Protein AF-A0A1H7IE53-F1 (afdb_monomer)

Mean predicted aligned error: 8.45 Å

Radius of gyration: 14.8 Å; Cα contacts (8 Å, |Δi|>4): 82; chains: 1; bounding box: 40×23×44 Å

pLDDT: mean 79.46, std 14.5, range [39.62, 90.44]

Secondary structure (DSSP, 8-state):
------------TT---HHHHHHHHHHHHHHHHTS-GGG--TTS-TTTTT--HHHHHHHHHHHHHHHT----TTHHHHS-SHHHHHHHHHHHHHHHHH--

Foldseek 3Di:
DDDDDDPPDDDDDDPQDLVNQLLVLLVLLCVQLVHDSVPADQPDFSVVSVQDLVSLVVSQVVLCVVLVFHDDSCCCVVPRGSSSSSVVSNVRSVVVVPPD

Sequence (100 aa):
MTDTTTTVTTSSAQQHTAESLSVWLVDRIAVYLKRSSDQIDATVPLAEYGLDSVAALSLCGDIEEDFDLVLEPTVAWDYPTIEALAAHILEELSTQAGAA

Solvent-accessible surface area (backbone atoms only — not comparable to full-atom values): 6028 Å² total; per-residue (Å²): 135,80,91,74,90,73,84,86,79,82,92,77,83,89,73,82,40,52,66,63,41,32,53,51,48,33,47,52,50,16,60,72,71,74,50,59,45,94,77,54,59,46,86,46,45,43,67,80,78,62,62,46,74,66,53,41,42,50,52,33,51,51,46,25,70,77,66,76,48,88,64,64,54,61,46,55,69,80,28,35,23,40,55,52,40,18,47,50,52,45,50,54,53,53,54,62,71,64,74,116

Organism: Streptacidiphilus jiangxiensis (NCBI:txid235985)

Nearest PDB structures (foldseek):
  2liw-assembly1_A  TM=8.415E-01  e=1.901E-05  Ly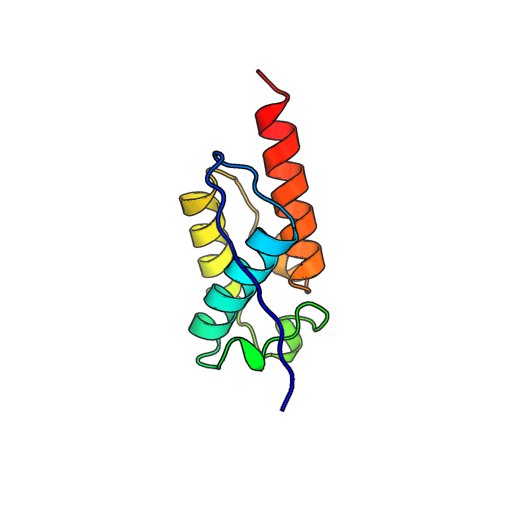ngbya majuscula
  6d8j-assembly1_A  TM=8.828E-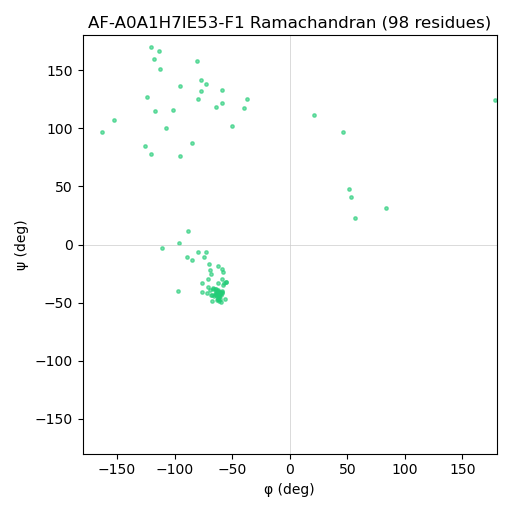01  e=1.608E-05  Mycobacterium tuberculosis H37Rv
  6c4q-assembly1_A  TM=8.713E-01  e=2.247E-05  Mycobacterium tuberculosis H37Rv
  4ca3-assembly1_A  TM=9.054E-01  e=1.586E-04  Streptomyces virginiae
  8a7z-assembly1_A  TM=8.477E-01  e=2.097E-04  Streptomyces virginiae

InterPro domains:
  IPR009081 Phosphopantetheine binding ACP domain [PF00550] (24-89)
  IPR009081 Phosphopantetheine binding ACP domain [PS50075] (19-93)
  IPR020806 Polyketide synthase-like, phosphopantetheine-binding domain [SM00823] (22-93)
  IPR036736 ACP-like superfamily [G3DSA:1.10.1200.10] (8-95)
  IPR036736 ACP-like superfamily [SSF47336] (19-98)

Structure (mmCIF, N/CA/C/O backbone):
data_AF-A0A1H7IE53-F1
#
_entry.id   AF-A0A1H7IE53-F1
#
loop_
_atom_site.group_PDB
_atom_site.id
_atom_site.type_symbol
_atom_site.label_atom_id
_atom_site.label_alt_id
_atom_site.label_comp_id
_atom_site.label_asym_id
_atom_site.label_entity_id
_atom_site.label_seq_id
_atom_site.pdbx_PDB_ins_code
_atom_site.Cartn_x
_atom_site.Cartn_y
_atom_site.Cartn_z
_atom_site.occupancy
_atom_site.B_iso_or_equiv
_atom_site.auth_seq_id
_atom_site.auth_comp_id
_atom_site.auth_asym_id
_atom_site.auth_atom_id
_atom_site.pdbx_PDB_model_num
ATOM 1 N N . MET A 1 1 ? -25.795 -4.134 -22.885 1.00 45.12 1 MET A N 1
ATOM 2 C CA . MET A 1 1 ? -24.946 -5.151 -22.236 1.00 45.12 1 MET A CA 1
ATOM 3 C C . MET A 1 1 ? -24.684 -4.608 -20.842 1.00 45.12 1 MET A C 1
ATOM 5 O O . MET A 1 1 ? -24.063 -3.563 -20.757 1.00 45.12 1 MET A O 1
ATOM 9 N N . THR A 1 2 ? -25.352 -5.211 -19.849 1.00 48.97 2 THR A N 1
ATOM 10 C CA . THR A 1 2 ? -25.367 -4.899 -18.400 1.00 48.97 2 THR A CA 1
ATOM 11 C C . THR A 1 2 ? -25.532 -3.434 -17.985 1.00 48.97 2 THR A C 1
ATOM 13 O O . THR A 1 2 ? -24.573 -2.678 -17.868 1.00 48.97 2 THR A O 1
ATOM 16 N N . ASP A 1 3 ? -26.786 -3.095 -17.682 1.00 51.59 3 ASP A N 1
ATOM 17 C CA . ASP A 1 3 ? -27.166 -2.274 -16.534 1.00 51.59 3 ASP A CA 1
ATOM 18 C C . ASP A 1 3 ? -26.301 -2.579 -15.300 1.00 51.59 3 ASP A C 1
ATOM 20 O O . ASP A 1 3 ? -26.303 -3.710 -14.818 1.00 51.59 3 ASP A O 1
ATOM 24 N N . THR A 1 4 ? -25.671 -1.546 -14.743 1.00 46.12 4 THR A N 1
ATOM 25 C CA . THR A 1 4 ? -25.685 -1.321 -13.292 1.00 46.12 4 THR A CA 1
ATOM 26 C C . THR A 1 4 ? -25.518 0.167 -13.031 1.00 46.12 4 THR A C 1
ATOM 28 O O . THR A 1 4 ? -24.456 0.756 -13.217 1.00 46.12 4 THR A O 1
ATOM 31 N N . THR A 1 5 ? -26.624 0.773 -12.616 1.00 48.69 5 THR A N 1
ATOM 32 C CA . THR A 1 5 ? -26.659 1.922 -11.724 1.00 48.69 5 THR A CA 1
ATOM 33 C C . THR A 1 5 ? -25.610 1.767 -10.625 1.00 48.69 5 THR A C 1
ATOM 35 O O . THR A 1 5 ? -25.752 0.895 -9.776 1.00 48.69 5 THR A O 1
ATOM 38 N N . THR A 1 6 ? -24.637 2.673 -10.583 1.00 47.28 6 THR A N 1
ATOM 39 C CA . THR A 1 6 ? -24.031 3.077 -9.313 1.00 47.28 6 THR A CA 1
ATOM 40 C C . THR A 1 6 ? -24.127 4.589 -9.221 1.00 47.28 6 THR A C 1
ATOM 42 O O . THR A 1 6 ? -23.240 5.352 -9.590 1.00 47.28 6 THR A O 1
ATOM 45 N N . THR A 1 7 ? -25.287 5.020 -8.744 1.00 44.81 7 THR A N 1
ATOM 46 C CA . THR A 1 7 ? -25.437 6.244 -7.970 1.00 44.81 7 THR A CA 1
ATOM 47 C C . THR A 1 7 ? -24.405 6.256 -6.843 1.00 44.81 7 THR A C 1
ATOM 49 O O . THR A 1 7 ? -24.623 5.631 -5.811 1.00 44.81 7 THR A O 1
ATOM 52 N N . VAL A 1 8 ? -23.317 7.008 -7.003 1.00 61.03 8 VAL A N 1
ATOM 53 C CA . VAL A 1 8 ? -22.605 7.597 -5.862 1.00 61.03 8 VAL A CA 1
ATOM 54 C C . VAL A 1 8 ? -23.121 9.018 -5.669 1.00 61.03 8 VAL A C 1
ATOM 56 O O . VAL A 1 8 ? -22.530 10.014 -6.066 1.00 61.03 8 VAL A O 1
ATOM 59 N N . THR A 1 9 ? -24.314 9.109 -5.093 1.00 53.97 9 THR A N 1
ATOM 60 C CA . THR A 1 9 ? -24.699 10.269 -4.291 1.00 53.97 9 THR A CA 1
ATOM 61 C C . THR A 1 9 ? -24.553 9.825 -2.848 1.00 53.97 9 THR A C 1
ATOM 63 O O . THR A 1 9 ? -25.269 8.907 -2.461 1.00 53.97 9 THR A O 1
ATOM 66 N N . THR A 1 10 ? -23.637 10.423 -2.080 1.00 44.53 10 THR A N 1
ATOM 67 C CA . THR A 1 10 ? -23.859 10.917 -0.704 1.00 44.53 10 THR A CA 1
ATOM 68 C C . THR A 1 10 ? -22.551 11.491 -0.153 1.00 44.53 10 THR A C 1
ATOM 70 O O . THR A 1 10 ? -21.517 10.838 -0.120 1.00 44.53 10 THR A O 1
ATOM 73 N N . SER A 1 11 ? -22.629 12.748 0.266 1.00 54.19 11 SER A N 1
ATOM 74 C CA . SER A 1 11 ? -21.607 13.494 0.989 1.00 54.19 11 SER A CA 1
ATOM 75 C C . SER A 1 11 ? -21.641 13.108 2.474 1.00 54.19 11 SER A C 1
ATOM 77 O O . SER A 1 11 ? -22.687 13.287 3.094 1.00 54.19 11 SER A O 1
ATOM 79 N N . SER A 1 12 ? -20.521 12.663 3.061 1.00 39.62 12 SER A N 1
ATOM 80 C CA . SER A 1 12 ? -20.263 12.746 4.515 1.00 39.62 12 SER A CA 1
ATOM 81 C C . SER A 1 12 ? -18.770 12.543 4.852 1.00 39.62 12 SER A C 1
ATOM 83 O O . SER A 1 12 ? -18.292 11.419 4.925 1.00 39.62 12 SER A O 1
ATOM 85 N N . ALA A 1 13 ? -18.054 13.660 5.012 1.00 44.72 13 ALA A N 1
ATOM 86 C CA . ALA A 1 13 ? -16.813 13.898 5.770 1.00 44.72 13 ALA A CA 1
ATOM 87 C C . ALA A 1 13 ? -15.877 12.709 6.139 1.00 44.72 13 ALA A C 1
ATOM 89 O O . ALA A 1 13 ? -16.163 11.956 7.062 1.00 44.72 13 ALA A O 1
ATOM 90 N N . GLN A 1 14 ? -14.683 12.666 5.527 1.00 49.78 14 GLN A N 1
ATOM 91 C CA . GLN A 1 14 ? -13.414 12.157 6.104 1.00 49.78 14 GLN A CA 1
ATOM 92 C C . GLN A 1 14 ? -13.360 10.707 6.637 1.00 49.78 14 GLN A C 1
ATOM 94 O O . GLN A 1 14 ? -12.488 10.381 7.437 1.00 49.78 14 GLN A O 1
ATOM 99 N N . GLN A 1 15 ? -14.231 9.798 6.199 1.00 60.78 15 GLN A N 1
ATOM 100 C CA . GLN A 1 15 ? -14.065 8.379 6.534 1.00 60.78 15 GLN A CA 1
ATOM 101 C C . GLN A 1 15 ? -13.102 7.737 5.535 1.00 60.78 15 GLN A C 1
ATOM 103 O O . GLN A 1 15 ? -13.510 7.237 4.487 1.00 60.78 15 GLN A O 1
ATOM 108 N N . HIS A 1 16 ? -11.805 7.806 5.829 1.00 73.44 16 HIS A N 1
ATOM 109 C CA . HIS A 1 16 ? -10.812 7.004 5.124 1.00 73.44 16 HIS A CA 1
ATOM 110 C C . HIS A 1 16 ? -11.194 5.529 5.322 1.00 73.44 16 HIS A C 1
ATOM 112 O O . HIS A 1 16 ? -11.379 5.078 6.449 1.00 73.44 16 HIS A O 1
ATOM 118 N N . THR A 1 17 ? -11.411 4.800 4.229 1.00 84.12 17 THR A N 1
ATOM 119 C CA . THR A 1 17 ? -11.705 3.360 4.241 1.00 84.12 17 THR A CA 1
ATOM 120 C C . THR A 1 17 ? -10.606 2.628 3.487 1.00 84.12 17 THR A C 1
ATOM 122 O O . THR A 1 17 ? -9.923 3.229 2.655 1.00 84.12 17 THR A O 1
ATOM 125 N N . ALA A 1 18 ? -10.452 1.326 3.737 1.00 82.50 18 ALA A N 1
ATOM 126 C CA . ALA A 1 18 ? -9.462 0.511 3.034 1.00 82.50 18 ALA A CA 1
ATOM 127 C C . ALA A 1 18 ? -9.668 0.544 1.505 1.00 82.50 18 ALA A C 1
ATOM 129 O O . ALA A 1 18 ? -8.701 0.569 0.748 1.00 82.50 18 ALA A O 1
ATOM 130 N N . GLU A 1 19 ? -1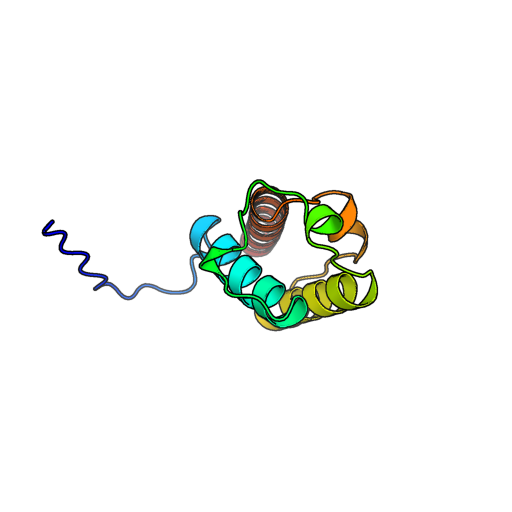0.920 0.620 1.039 1.00 84.06 19 GLU A N 1
ATOM 131 C CA . GLU A 1 19 ? -11.240 0.767 -0.387 1.00 84.06 19 GLU A CA 1
ATOM 132 C C . GLU A 1 19 ? -10.796 2.127 -0.943 1.00 84.06 19 GLU A C 1
ATOM 134 O O . GLU A 1 19 ? -10.099 2.178 -1.952 1.00 84.06 19 GLU A O 1
ATOM 139 N N . SER A 1 20 ? -11.114 3.241 -0.274 1.00 86.56 20 SER A N 1
ATOM 140 C CA . SER A 1 20 ? -10.667 4.565 -0.738 1.00 86.56 20 SER A CA 1
ATOM 141 C C . SER A 1 20 ? -9.139 4.692 -0.753 1.00 86.56 20 SER A C 1
ATOM 143 O O . SER A 1 20 ? -8.577 5.266 -1.684 1.00 86.56 20 SER A O 1
ATOM 145 N N . LEU A 1 21 ? -8.468 4.135 0.261 1.00 88.62 21 LEU A N 1
ATOM 146 C CA . LEU A 1 21 ? -7.008 4.132 0.367 1.00 88.62 21 LEU A CA 1
ATOM 147 C C . LEU A 1 21 ? -6.364 3.263 -0.712 1.00 88.62 21 LEU A C 1
ATOM 149 O O . LEU A 1 21 ? -5.407 3.693 -1.348 1.00 88.62 21 LEU A O 1
ATOM 153 N N . SER A 1 22 ? -6.905 2.070 -0.967 1.00 89.12 22 SER A N 1
ATOM 154 C CA . SER A 1 22 ? -6.394 1.198 -2.029 1.00 89.12 22 SER A CA 1
ATOM 155 C C . SER A 1 22 ? -6.562 1.820 -3.414 1.00 89.12 22 SER A C 1
ATOM 157 O O . SER A 1 22 ? -5.623 1.772 -4.201 1.00 89.12 22 SER A O 1
ATOM 159 N N . VAL A 1 23 ? -7.687 2.486 -3.699 1.00 88.75 23 VAL A N 1
ATOM 160 C CA . VAL A 1 23 ? -7.875 3.231 -4.958 1.00 88.75 23 VAL A CA 1
ATOM 161 C C . VAL A 1 23 ? -6.849 4.359 -5.102 1.00 88.75 23 VAL A C 1
ATOM 163 O O . VAL A 1 23 ? -6.253 4.509 -6.169 1.00 88.75 23 VAL A O 1
ATOM 166 N N . TRP A 1 24 ? -6.614 5.132 -4.039 1.00 90.31 24 TRP A N 1
ATOM 167 C CA . TRP A 1 24 ? -5.622 6.211 -4.049 1.00 90.31 24 TRP A CA 1
ATOM 168 C C . TRP A 1 24 ? -4.196 5.678 -4.254 1.00 90.31 24 TRP A C 1
ATOM 170 O O . TRP A 1 24 ? -3.446 6.200 -5.079 1.00 90.31 24 TRP A O 1
ATOM 180 N N . LEU A 1 25 ? -3.844 4.589 -3.565 1.00 88.94 25 LEU A N 1
ATOM 181 C CA . LEU A 1 25 ? -2.550 3.921 -3.699 1.00 88.94 25 LEU A CA 1
ATOM 182 C C . LEU A 1 25 ? -2.349 3.376 -5.115 1.00 88.94 25 LEU A C 1
ATOM 184 O O . LEU A 1 25 ? -1.295 3.597 -5.706 1.00 88.94 25 LEU A O 1
ATOM 188 N N . VAL A 1 26 ? -3.362 2.711 -5.679 1.00 90.44 26 VAL A N 1
ATOM 189 C CA . VAL A 1 26 ? -3.351 2.224 -7.065 1.00 90.44 26 VAL A CA 1
ATOM 190 C C . VAL A 1 26 ? -3.088 3.372 -8.039 1.00 90.44 26 VAL A C 1
ATOM 192 O O . VAL A 1 26 ? -2.237 3.228 -8.915 1.00 90.44 26 VAL A O 1
ATOM 195 N N . ASP A 1 27 ? -3.771 4.511 -7.889 1.00 89.94 27 ASP A N 1
ATOM 196 C CA . ASP A 1 27 ? -3.560 5.689 -8.740 1.00 89.94 27 ASP A CA 1
ATOM 197 C C . ASP A 1 27 ? -2.116 6.204 -8.649 1.00 89.94 27 ASP A C 1
ATOM 199 O O . ASP A 1 27 ? -1.438 6.347 -9.670 1.00 89.94 27 ASP A O 1
ATOM 203 N N . ARG A 1 28 ? -1.594 6.393 -7.431 1.00 90.06 28 ARG A N 1
ATOM 204 C CA . ARG A 1 28 ? -0.212 6.851 -7.215 1.00 90.06 28 ARG A CA 1
ATOM 205 C C . ARG A 1 28 ? 0.818 5.889 -7.782 1.00 90.06 28 ARG A C 1
ATOM 207 O O . ARG A 1 28 ? 1.707 6.296 -8.528 1.00 90.06 28 ARG A O 1
ATOM 214 N N . ILE A 1 29 ? 0.682 4.602 -7.488 1.00 87.31 29 ILE A N 1
ATOM 215 C CA . ILE A 1 29 ? 1.583 3.562 -7.989 1.00 87.31 29 ILE A CA 1
ATOM 216 C C . ILE A 1 29 ? 1.524 3.477 -9.518 1.00 87.31 29 ILE A C 1
ATOM 218 O O . ILE A 1 29 ? 2.565 3.362 -10.165 1.00 87.31 29 ILE A O 1
ATOM 222 N N . ALA A 1 30 ? 0.339 3.603 -10.118 1.00 90.12 30 ALA A N 1
ATOM 223 C CA . ALA A 1 30 ? 0.180 3.644 -11.567 1.00 90.12 30 ALA A CA 1
ATOM 224 C C . ALA A 1 30 ? 0.931 4.833 -12.192 1.00 90.12 30 ALA A C 1
ATOM 226 O O . ALA A 1 30 ? 1.613 4.663 -13.208 1.00 90.12 30 ALA A O 1
ATOM 227 N N . VAL A 1 31 ? 0.886 6.009 -11.555 1.00 88.94 31 VAL A N 1
ATOM 228 C CA . VAL A 1 31 ? 1.659 7.192 -11.967 1.00 88.94 31 VAL A CA 1
ATOM 229 C C . VAL A 1 31 ? 3.165 6.923 -11.890 1.00 88.94 31 VAL A C 1
ATOM 231 O O . VAL A 1 31 ? 3.876 7.182 -12.867 1.00 88.94 31 VAL A O 1
ATOM 234 N N . TYR A 1 32 ? 3.653 6.349 -10.786 1.00 86.88 32 TYR A N 1
ATOM 235 C CA . TYR A 1 32 ? 5.073 6.022 -10.608 1.00 86.88 32 TYR A CA 1
ATOM 236 C C . TYR A 1 32 ? 5.579 5.000 -11.632 1.00 86.88 32 TYR A C 1
ATOM 238 O O . TYR A 1 32 ? 6.641 5.182 -12.230 1.00 86.88 32 TYR A O 1
ATOM 246 N N . LEU A 1 33 ? 4.788 3.960 -11.896 1.00 86.31 33 LEU A N 1
ATOM 247 C CA . LEU A 1 33 ? 5.104 2.910 -12.866 1.00 86.31 33 LEU A CA 1
ATOM 248 C C . LEU A 1 33 ? 4.820 3.320 -14.319 1.00 86.31 33 LEU A C 1
ATOM 250 O O . LEU A 1 33 ? 5.156 2.575 -15.243 1.00 86.31 33 LEU A O 1
ATOM 254 N N . LYS A 1 34 ? 4.204 4.491 -14.538 1.00 86.94 34 LYS A N 1
ATOM 255 C CA . LYS A 1 34 ? 3.728 4.977 -15.844 1.00 86.94 34 LYS A CA 1
ATOM 256 C C . LYS A 1 34 ? 2.826 3.959 -16.551 1.00 86.94 34 LYS A C 1
ATOM 258 O O . LYS A 1 34 ? 2.940 3.745 -17.760 1.00 86.94 34 LYS A O 1
ATOM 263 N N . ARG A 1 35 ? 1.944 3.317 -15.785 1.00 87.25 35 ARG A N 1
ATOM 264 C CA . ARG A 1 35 ? 0.964 2.330 -16.257 1.00 87.25 35 ARG A CA 1
ATOM 265 C C . ARG A 1 35 ? -0.452 2.795 -15.946 1.00 87.25 35 ARG A C 1
ATOM 267 O O . ARG A 1 35 ? -0.657 3.784 -15.253 1.00 87.25 35 ARG A O 1
ATOM 274 N N . SER A 1 36 ? -1.436 2.098 -16.499 1.00 86.81 36 SER A N 1
ATOM 275 C CA . SER A 1 36 ? -2.837 2.312 -16.140 1.00 86.81 36 SER A CA 1
ATOM 276 C C . SER A 1 36 ? -3.138 1.661 -14.791 1.00 86.81 36 SER A C 1
ATOM 278 O O . SER A 1 36 ? -2.679 0.550 -14.546 1.00 86.81 36 SER A O 1
ATOM 280 N N . SER A 1 37 ? -3.952 2.315 -13.962 1.00 85.50 37 SER A N 1
ATOM 281 C CA . SER A 1 37 ? -4.444 1.779 -12.682 1.00 85.50 37 SER A CA 1
ATOM 282 C C . SER A 1 37 ? -5.153 0.431 -12.828 1.00 85.50 37 SER A C 1
ATOM 284 O O . SER A 1 37 ? -5.016 -0.423 -11.965 1.00 85.50 37 SER A O 1
ATOM 286 N N . ASP A 1 38 ? -5.817 0.197 -13.961 1.00 85.12 38 ASP A N 1
ATOM 287 C CA . ASP A 1 38 ? -6.458 -1.083 -14.312 1.00 85.12 38 ASP A CA 1
ATOM 288 C C . ASP A 1 38 ? -5.466 -2.261 -14.434 1.00 85.12 38 ASP A C 1
ATOM 290 O O . ASP A 1 38 ? -5.855 -3.419 -14.376 1.00 85.12 38 ASP A O 1
ATOM 294 N N . GLN A 1 39 ? -4.168 -1.976 -14.597 1.00 84.75 39 GLN A N 1
ATOM 295 C CA . GLN A 1 39 ? -3.105 -2.988 -14.657 1.00 84.75 39 GLN A CA 1
ATOM 296 C C . GLN A 1 39 ? -2.407 -3.211 -13.311 1.00 84.75 39 GLN A C 1
ATOM 298 O O . GLN A 1 39 ? -1.436 -3.969 -13.254 1.00 84.75 39 GLN A O 1
ATOM 303 N N . ILE A 1 40 ? -2.838 -2.510 -12.261 1.00 87.25 40 ILE A N 1
ATOM 304 C CA . ILE A 1 40 ? -2.255 -2.588 -10.927 1.00 87.25 40 ILE A CA 1
ATOM 305 C C . ILE A 1 40 ? -3.233 -3.342 -10.026 1.00 87.25 40 ILE A C 1
ATOM 307 O O . ILE A 1 40 ? -4.205 -2.783 -9.526 1.00 87.25 40 ILE A O 1
ATOM 311 N N . ASP A 1 41 ? -2.956 -4.623 -9.811 1.00 86.62 41 ASP A N 1
ATOM 312 C CA . ASP A 1 41 ? -3.669 -5.440 -8.832 1.00 86.62 41 ASP A CA 1
ATOM 313 C C . ASP A 1 41 ? -3.193 -5.143 -7.411 1.00 86.62 41 ASP A C 1
ATOM 315 O O . ASP A 1 41 ? -1.992 -5.173 -7.122 1.00 86.62 41 ASP A O 1
ATOM 319 N N . ALA A 1 42 ? -4.151 -4.941 -6.505 1.00 84.69 42 ALA A N 1
ATOM 320 C CA . ALA A 1 42 ? -3.874 -4.641 -5.105 1.00 84.69 42 ALA A CA 1
ATOM 321 C C . ALA A 1 42 ? -3.277 -5.824 -4.324 1.00 84.69 42 ALA A C 1
ATOM 323 O O . ALA A 1 42 ? -2.594 -5.600 -3.324 1.00 84.69 42 ALA A O 1
ATOM 324 N N . THR A 1 43 ? -3.485 -7.049 -4.819 1.00 85.62 43 THR A N 1
ATOM 325 C CA . THR A 1 43 ? -2.988 -8.308 -4.240 1.00 85.62 43 THR A CA 1
ATOM 326 C C . THR A 1 43 ? -1.561 -8.641 -4.668 1.00 85.62 43 THR A C 1
ATOM 328 O O . THR A 1 43 ? -0.953 -9.571 -4.139 1.00 85.62 43 THR A O 1
ATOM 331 N N . VAL A 1 44 ? -1.034 -7.949 -5.682 1.00 87.31 44 VAL A N 1
ATOM 332 C CA . VAL A 1 44 ? 0.271 -8.257 -6.271 1.00 87.31 44 VAL A CA 1
ATOM 333 C C . VAL A 1 44 ? 1.344 -7.380 -5.624 1.00 87.31 44 VAL A C 1
ATOM 335 O O . VAL A 1 44 ? 1.134 -6.176 -5.460 1.00 87.31 44 VAL A O 1
ATOM 338 N N . PRO A 1 45 ? 2.509 -7.953 -5.274 1.00 87.31 45 PRO A N 1
ATOM 339 C CA . PRO A 1 45 ? 3.605 -7.188 -4.706 1.00 87.31 45 PRO A CA 1
ATOM 340 C C . PRO A 1 45 ? 4.089 -6.056 -5.623 1.00 87.31 45 PRO A C 1
ATOM 342 O O . PRO A 1 45 ? 4.402 -6.275 -6.791 1.00 87.31 45 PRO A O 1
ATOM 345 N N . LEU A 1 46 ? 4.274 -4.859 -5.069 1.00 84.12 46 LEU A N 1
ATOM 346 C CA . LEU A 1 46 ? 4.815 -3.681 -5.758 1.00 84.12 46 LEU A CA 1
ATOM 347 C C . LEU A 1 46 ? 6.198 -3.944 -6.369 1.00 84.12 46 LEU A C 1
ATOM 349 O O . LEU A 1 46 ? 6.516 -3.454 -7.454 1.00 84.12 46 LEU A O 1
ATOM 353 N N . ALA A 1 47 ? 6.994 -4.783 -5.707 1.00 83.88 47 ALA A N 1
ATOM 354 C CA . ALA A 1 47 ? 8.287 -5.230 -6.207 1.00 83.88 47 ALA A CA 1
ATOM 355 C C . ALA A 1 47 ? 8.180 -6.017 -7.529 1.00 83.88 47 ALA A C 1
ATOM 357 O O . ALA A 1 47 ? 9.059 -5.884 -8.379 1.00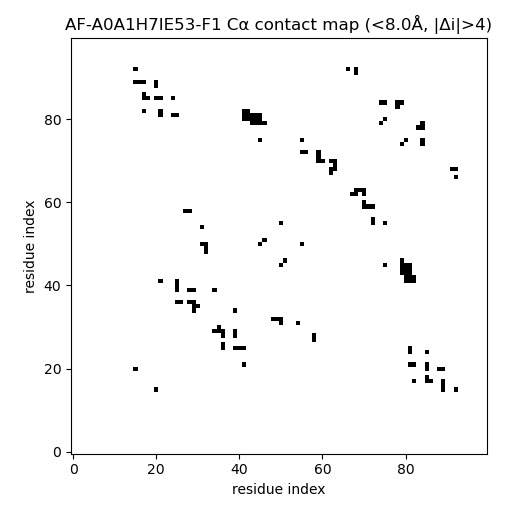 83.88 47 ALA A O 1
ATOM 358 N N . GLU A 1 48 ? 7.105 -6.787 -7.750 1.00 86.44 48 GLU A N 1
ATOM 359 C CA . GLU A 1 48 ? 6.889 -7.510 -9.017 1.00 86.44 48 GLU A CA 1
ATOM 360 C C . GLU A 1 48 ? 6.552 -6.562 -10.170 1.00 86.44 48 GLU A C 1
ATOM 362 O O . GLU A 1 48 ? 6.913 -6.815 -11.321 1.00 86.44 48 GLU A O 1
ATOM 367 N N . TYR A 1 49 ? 5.917 -5.430 -9.867 1.00 84.94 49 TYR A N 1
ATOM 368 C CA . TYR A 1 49 ? 5.680 -4.379 -10.851 1.00 84.94 49 TYR A CA 1
ATOM 369 C C . TYR A 1 49 ? 6.936 -3.571 -11.197 1.00 84.94 49 TYR A C 1
ATOM 371 O O . TYR A 1 49 ? 6.921 -2.821 -12.177 1.00 84.94 49 TYR A O 1
ATOM 379 N N . GLY A 1 50 ? 8.021 -3.751 -10.440 1.00 83.00 50 GLY A N 1
ATOM 380 C CA . GLY A 1 50 ? 9.261 -2.999 -10.591 1.00 83.00 50 GLY A CA 1
ATOM 381 C C . GLY A 1 50 ? 9.237 -1.655 -9.869 1.00 83.00 50 GLY A C 1
ATOM 382 O O . GLY A 1 50 ? 9.849 -0.708 -10.353 1.00 83.00 50 GLY A O 1
ATOM 383 N N . LEU A 1 51 ? 8.519 -1.544 -8.744 1.00 83.19 51 LEU A N 1
ATOM 384 C CA . LEU A 1 51 ? 8.590 -0.350 -7.906 1.00 83.19 51 LEU A CA 1
ATOM 385 C C . LEU A 1 51 ? 10.008 -0.203 -7.324 1.00 83.19 51 LEU A C 1
ATOM 387 O O . LEU A 1 51 ? 10.482 -1.062 -6.581 1.00 83.19 51 LEU A O 1
ATOM 391 N N . ASP A 1 52 ? 10.678 0.898 -7.658 1.00 85.19 52 ASP A N 1
ATOM 392 C CA . ASP A 1 52 ? 12.005 1.235 -7.139 1.00 85.19 52 ASP A CA 1
ATOM 393 C C . ASP A 1 52 ? 11.941 1.866 -5.738 1.00 85.19 52 ASP A C 1
ATOM 395 O O . ASP A 1 52 ? 10.953 2.505 -5.372 1.00 85.19 52 ASP A O 1
ATOM 399 N N . SER A 1 53 ? 13.047 1.803 -4.981 1.00 82.38 53 SER A N 1
ATOM 400 C CA . SER A 1 53 ? 13.132 2.429 -3.649 1.00 82.38 53 SER A CA 1
ATOM 401 C C . SER A 1 53 ? 12.808 3.922 -3.642 1.00 82.38 53 SER A C 1
ATOM 403 O O . SER A 1 53 ? 12.281 4.428 -2.657 1.00 82.38 53 SER A O 1
ATOM 405 N N . VAL A 1 54 ? 13.125 4.633 -4.728 1.00 86.38 54 VAL A N 1
ATOM 406 C CA . VAL A 1 54 ? 12.814 6.062 -4.860 1.00 86.38 54 VAL A CA 1
ATOM 407 C C . VAL A 1 54 ? 11.307 6.272 -4.977 1.00 86.38 54 VAL A C 1
ATOM 409 O O . VAL A 1 54 ? 10.774 7.147 -4.310 1.00 86.38 54 VAL A O 1
ATOM 412 N N . ALA A 1 55 ? 10.619 5.447 -5.771 1.00 85.19 55 ALA A N 1
ATOM 413 C CA . ALA A 1 55 ? 9.169 5.523 -5.917 1.00 85.19 55 ALA A CA 1
ATOM 414 C C . ALA A 1 55 ? 8.453 5.138 -4.616 1.00 85.19 55 ALA A C 1
ATOM 416 O O . ALA A 1 55 ? 7.489 5.794 -4.244 1.00 85.19 55 ALA A O 1
ATOM 417 N N . ALA A 1 56 ? 8.959 4.135 -3.890 1.00 85.38 56 ALA A N 1
ATOM 418 C CA . ALA A 1 56 ? 8.453 3.781 -2.566 1.00 85.38 56 ALA A CA 1
ATOM 419 C C . ALA A 1 56 ? 8.609 4.932 -1.556 1.00 85.38 56 ALA A C 1
ATOM 421 O O . ALA A 1 56 ? 7.667 5.244 -0.836 1.00 85.38 56 ALA A O 1
ATOM 422 N N . LEU A 1 57 ? 9.768 5.602 -1.535 1.00 87.31 57 LEU A N 1
ATOM 423 C CA . LEU A 1 57 ? 9.998 6.759 -0.665 1.00 87.31 57 LEU A CA 1
ATOM 424 C C . LEU A 1 57 ? 9.097 7.945 -1.038 1.00 87.31 57 LEU A C 1
ATOM 426 O O . LEU A 1 57 ? 8.538 8.580 -0.151 1.00 87.31 57 LEU A O 1
ATOM 430 N N . SER A 1 58 ? 8.939 8.234 -2.333 1.00 88.75 58 SER A N 1
ATOM 431 C CA . SER A 1 58 ? 8.032 9.290 -2.800 1.00 88.75 58 SER A CA 1
ATOM 432 C C . SER A 1 58 ? 6.575 8.984 -2.457 1.00 88.75 58 SER A C 1
ATOM 434 O O . SER A 1 58 ? 5.884 9.870 -1.974 1.00 88.75 58 SER A O 1
ATOM 436 N N . LEU A 1 59 ? 6.143 7.727 -2.612 1.00 87.50 59 LEU A N 1
ATOM 437 C CA . LEU A 1 59 ? 4.815 7.277 -2.197 1.00 87.50 59 LEU A CA 1
ATOM 438 C C . LEU A 1 59 ? 4.592 7.484 -0.696 1.00 87.50 59 LEU A C 1
ATOM 440 O O . LEU A 1 59 ? 3.530 7.954 -0.310 1.00 87.50 59 LEU A O 1
ATOM 444 N N . CYS A 1 60 ? 5.582 7.155 0.141 1.00 86.88 60 CYS A N 1
ATOM 445 C CA . CYS A 1 60 ? 5.489 7.399 1.581 1.00 86.88 60 CYS A CA 1
ATOM 446 C C . CYS A 1 60 ? 5.333 8.894 1.868 1.00 86.88 60 CYS A C 1
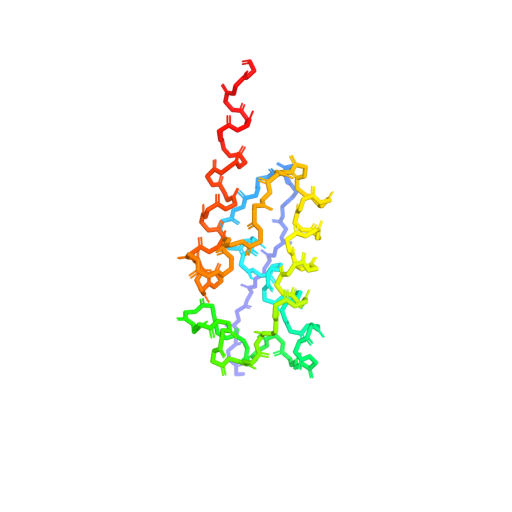ATOM 448 O O . CYS A 1 60 ? 4.399 9.260 2.565 1.00 86.88 60 CYS A O 1
ATOM 450 N N . GLY A 1 61 ? 6.147 9.749 1.241 1.00 88.81 61 GLY A N 1
ATOM 451 C CA . GLY A 1 61 ? 6.027 11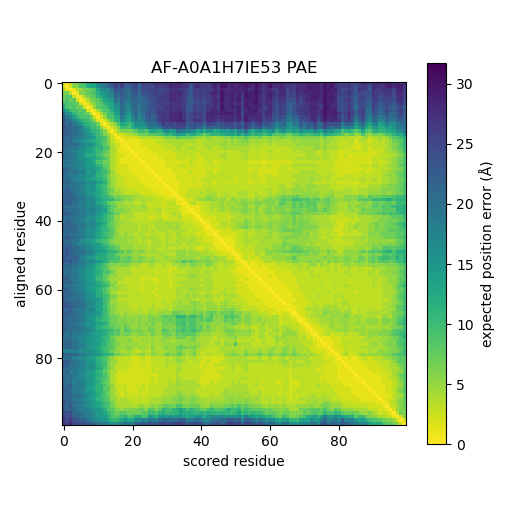.201 1.392 1.00 88.81 61 GLY A CA 1
ATOM 452 C C . GLY A 1 61 ? 4.662 11.754 0.964 1.00 88.81 61 GLY A C 1
ATOM 453 O O . GLY A 1 61 ? 4.106 12.587 1.671 1.00 88.81 61 GLY A O 1
ATOM 454 N N . ASP A 1 62 ? 4.086 11.258 -0.140 1.00 89.31 62 ASP A N 1
ATOM 455 C CA . ASP A 1 62 ? 2.723 11.631 -0.548 1.00 89.31 62 ASP A CA 1
ATOM 456 C C . ASP A 1 62 ? 1.694 11.227 0.520 1.00 89.31 62 ASP A C 1
ATOM 458 O O . ASP A 1 62 ? 0.787 11.994 0.824 1.00 89.31 62 ASP A O 1
ATOM 462 N N . ILE A 1 63 ? 1.826 10.031 1.109 1.00 88.44 63 ILE A N 1
ATOM 463 C CA . ILE A 1 63 ? 0.902 9.570 2.154 1.00 88.44 63 ILE A CA 1
ATOM 464 C C . ILE A 1 63 ? 1.036 10.439 3.409 1.00 88.44 63 ILE A C 1
ATOM 466 O O . ILE A 1 63 ? 0.028 10.834 3.989 1.00 88.44 63 ILE A O 1
ATOM 470 N N . GLU A 1 64 ? 2.261 10.747 3.831 1.00 89.06 64 GLU A N 1
ATOM 471 C CA . GLU A 1 64 ? 2.512 11.614 4.984 1.00 89.06 64 GLU A CA 1
ATOM 472 C C . GLU A 1 64 ? 1.888 13.006 4.782 1.00 89.06 64 GLU A C 1
ATOM 474 O O . GLU A 1 64 ? 1.279 13.543 5.705 1.00 89.06 64 GLU A O 1
ATOM 479 N N . GLU A 1 65 ? 1.963 13.559 3.566 1.00 88.69 65 GLU A N 1
ATOM 480 C CA . GLU A 1 65 ? 1.434 14.887 3.231 1.00 88.69 65 GLU A CA 1
ATOM 481 C C . GLU A 1 65 ? -0.103 14.912 3.071 1.00 88.69 65 GLU A C 1
ATOM 483 O O . GLU A 1 65 ? -0.753 15.841 3.555 1.00 88.69 65 GLU A O 1
ATOM 488 N N . ASP A 1 66 ? -0.707 13.900 2.434 1.00 87.00 66 ASP A N 1
ATOM 489 C CA . ASP A 1 66 ? -2.166 13.814 2.232 1.00 87.00 66 ASP A CA 1
ATOM 490 C C . ASP A 1 66 ? -2.921 13.391 3.510 1.00 87.00 66 ASP A C 1
ATOM 492 O O . ASP A 1 66 ? -4.061 13.814 3.729 1.00 87.00 66 ASP A O 1
ATOM 496 N N . PHE A 1 67 ? -2.315 12.544 4.349 1.00 84.69 67 PHE A N 1
ATOM 497 C CA . PHE A 1 67 ? -2.980 11.915 5.497 1.00 84.69 67 PHE A CA 1
ATOM 498 C C . PHE A 1 67 ? -2.493 12.414 6.864 1.00 84.69 67 PHE A C 1
ATOM 500 O O . PHE A 1 67 ? -3.070 12.004 7.874 1.00 84.69 67 PHE A O 1
ATOM 507 N N . ASP A 1 68 ? -1.491 13.301 6.903 1.00 83.94 68 ASP A N 1
ATOM 508 C CA . ASP A 1 68 ? -0.847 13.804 8.130 1.00 83.94 68 ASP A CA 1
ATOM 509 C C . ASP A 1 68 ? -0.410 12.639 9.040 1.00 83.94 68 ASP A C 1
ATOM 511 O O . ASP A 1 68 ? -0.732 12.562 10.228 1.00 83.94 68 ASP A O 1
ATOM 515 N N . LEU A 1 69 ? 0.262 11.664 8.423 1.00 85.56 69 LEU A N 1
ATOM 516 C CA . LEU A 1 69 ? 0.828 10.483 9.075 1.00 85.56 69 LEU A CA 1
ATOM 517 C C . LEU A 1 69 ? 2.350 10.524 9.004 1.00 85.56 69 LEU A C 1
ATOM 519 O O . LEU A 1 69 ? 2.925 11.285 8.234 1.00 85.56 69 LEU A O 1
ATOM 523 N N . VAL A 1 70 ? 2.997 9.668 9.791 1.00 82.44 70 VAL A N 1
ATOM 524 C CA . VAL A 1 70 ? 4.438 9.426 9.705 1.00 82.44 70 VAL A CA 1
ATOM 525 C C . VAL A 1 70 ? 4.638 7.969 9.324 1.00 82.44 70 VAL A C 1
ATOM 527 O O . VAL A 1 70 ? 4.281 7.081 10.096 1.00 82.44 70 VAL A O 1
ATOM 530 N N . LEU A 1 71 ? 5.190 7.718 8.139 1.00 82.44 71 LEU A N 1
ATOM 531 C CA . LEU A 1 71 ? 5.390 6.367 7.616 1.00 82.44 71 LEU A CA 1
ATOM 532 C C . LEU A 1 71 ? 6.853 6.150 7.266 1.00 82.44 71 LEU A C 1
ATOM 534 O O . LEU A 1 71 ? 7.459 6.894 6.498 1.00 82.44 71 LEU A O 1
ATOM 538 N N . GLU A 1 72 ? 7.426 5.075 7.797 1.00 82.50 72 GLU A N 1
ATOM 539 C CA . GLU A 1 72 ? 8.778 4.695 7.416 1.00 82.50 72 GLU A CA 1
ATOM 540 C C . GLU A 1 72 ? 8.777 4.131 5.993 1.00 82.50 72 GLU A C 1
ATOM 542 O O . GLU A 1 72 ? 7.933 3.302 5.670 1.00 82.50 72 GLU A O 1
ATOM 547 N N . PRO A 1 73 ? 9.751 4.469 5.132 1.00 78.31 73 PRO A N 1
ATOM 548 C CA . PRO A 1 73 ? 9.800 3.928 3.776 1.00 78.31 73 PRO A CA 1
ATOM 549 C C . PRO A 1 73 ? 9.871 2.398 3.752 1.00 78.31 73 PRO A C 1
ATOM 551 O O . PRO A 1 73 ? 9.438 1.783 2.783 1.00 78.31 73 PRO A O 1
ATOM 554 N N . THR A 1 74 ? 10.358 1.768 4.826 1.00 83.00 74 THR A N 1
ATOM 555 C CA . THR A 1 74 ? 10.370 0.311 5.002 1.00 83.00 74 THR A CA 1
ATOM 556 C C . THR A 1 74 ? 8.980 -0.319 4.940 1.00 83.00 74 THR A C 1
ATOM 558 O O . THR A 1 74 ? 8.891 -1.488 4.576 1.00 83.00 74 THR A O 1
ATOM 561 N N . VAL A 1 75 ? 7.895 0.435 5.170 1.00 83.00 75 VAL A N 1
ATOM 562 C CA . VAL A 1 75 ? 6.517 -0.075 5.057 1.00 83.00 75 VAL A CA 1
ATOM 563 C C . VAL A 1 75 ? 6.200 -0.619 3.667 1.00 83.00 75 VAL A C 1
ATOM 565 O O . VAL A 1 75 ? 5.438 -1.568 3.561 1.00 83.00 75 VAL A O 1
ATOM 568 N N . ALA A 1 76 ? 6.820 -0.106 2.599 1.00 80.69 76 ALA A N 1
ATOM 569 C CA . ALA A 1 76 ? 6.645 -0.663 1.254 1.00 80.69 76 ALA A CA 1
ATOM 570 C C . ALA A 1 76 ? 7.300 -2.054 1.083 1.00 80.69 76 ALA A C 1
ATOM 572 O O . ALA A 1 76 ? 6.989 -2.772 0.133 1.00 80.69 76 ALA A O 1
ATOM 573 N N . TRP A 1 77 ? 8.205 -2.441 1.991 1.00 83.44 77 TRP A N 1
ATOM 574 C CA . TRP A 1 77 ? 8.827 -3.768 2.054 1.00 83.44 77 TRP A CA 1
ATOM 575 C C . TRP A 1 77 ? 8.123 -4.687 3.055 1.00 83.44 77 TRP A C 1
ATOM 577 O O . TRP A 1 77 ? 7.954 -5.868 2.753 1.00 83.44 77 TRP A O 1
ATOM 587 N N . ASP A 1 78 ? 7.705 -4.165 4.212 1.00 85.81 78 ASP A N 1
ATOM 588 C CA . ASP A 1 78 ? 6.896 -4.898 5.198 1.00 85.81 78 ASP A CA 1
ATOM 589 C C . ASP A 1 78 ? 5.490 -5.214 4.661 1.00 85.81 78 ASP A C 1
ATOM 591 O O . ASP A 1 78 ? 4.968 -6.313 4.856 1.00 85.81 78 ASP A O 1
ATOM 595 N N . TYR A 1 79 ? 4.911 -4.278 3.909 1.00 87.44 79 TYR A N 1
ATOM 596 C CA . TYR A 1 79 ? 3.603 -4.379 3.270 1.00 87.44 79 TYR A CA 1
ATOM 597 C C . TYR A 1 79 ? 3.765 -4.229 1.754 1.00 87.44 79 TYR A C 1
ATOM 599 O O . TYR A 1 79 ? 3.484 -3.172 1.184 1.00 87.44 79 TYR A O 1
ATOM 607 N N . PRO A 1 80 ? 4.219 -5.290 1.063 1.00 85.19 80 PRO A N 1
ATOM 608 C CA . PRO A 1 80 ? 4.526 -5.209 -0.356 1.00 85.19 80 PRO A CA 1
ATOM 609 C C . PRO A 1 80 ? 3.275 -5.113 -1.231 1.00 85.19 80 PRO A C 1
ATOM 611 O O . PRO A 1 80 ? 3.420 -4.951 -2.434 1.00 85.19 80 PRO A O 1
ATOM 614 N N . THR A 1 81 ? 2.066 -5.241 -0.680 1.00 89.81 81 THR A N 1
ATOM 615 C CA . THR A 1 81 ? 0.798 -5.185 -1.416 1.00 89.81 81 THR A CA 1
ATOM 616 C C . THR A 1 81 ? -0.001 -3.941 -1.044 1.00 89.81 81 THR A C 1
ATOM 618 O O . THR A 1 81 ? 0.073 -3.438 0.079 1.00 89.81 81 THR A O 1
ATOM 621 N N . ILE A 1 82 ? -0.806 -3.450 -1.988 1.00 88.81 82 ILE A N 1
ATOM 622 C CA . ILE A 1 82 ? -1.620 -2.243 -1.789 1.00 88.81 82 ILE A CA 1
ATOM 623 C C . ILE A 1 82 ? -2.668 -2.473 -0.706 1.00 88.81 82 ILE A C 1
ATOM 625 O O . ILE A 1 82 ? -2.923 -1.585 0.097 1.00 88.81 82 ILE A O 1
ATOM 629 N N . GLU A 1 83 ? -3.259 -3.666 -0.664 1.00 88.69 83 GLU A N 1
ATOM 630 C CA . GLU A 1 83 ? -4.223 -4.041 0.371 1.00 88.69 83 GLU A CA 1
ATOM 631 C C . GLU A 1 83 ? -3.620 -3.986 1.780 1.00 88.69 83 GLU A C 1
ATOM 633 O O . GLU A 1 83 ? -4.251 -3.462 2.698 1.00 88.69 83 GLU A O 1
ATOM 638 N N . ALA A 1 84 ? -2.384 -4.464 1.946 1.00 89.62 84 ALA A N 1
ATOM 639 C CA . ALA A 1 84 ? -1.706 -4.466 3.233 1.00 89.62 84 ALA A CA 1
ATOM 640 C C . ALA A 1 84 ? -1.300 -3.046 3.643 1.00 89.62 84 ALA A C 1
ATOM 642 O O . ALA A 1 84 ? -1.524 -2.646 4.784 1.00 89.62 84 ALA A O 1
ATOM 643 N N . LEU A 1 85 ? -0.790 -2.257 2.694 1.00 88.56 85 LEU A N 1
ATOM 644 C CA . LEU A 1 85 ? -0.436 -0.861 2.927 1.00 88.56 85 LEU A CA 1
ATOM 645 C C . LEU A 1 85 ? -1.674 -0.011 3.263 1.00 88.56 85 LEU A C 1
ATOM 647 O O . LEU A 1 85 ? -1.653 0.758 4.219 1.00 88.56 85 LEU A O 1
ATOM 651 N N . ALA A 1 86 ? -2.783 -0.197 2.542 1.00 89.69 86 ALA A N 1
ATOM 652 C CA . ALA A 1 86 ? -4.051 0.478 2.816 1.00 89.69 86 ALA A CA 1
ATOM 653 C C . ALA A 1 86 ? -4.599 0.133 4.208 1.00 89.69 86 ALA A C 1
ATOM 655 O O . ALA A 1 86 ? -5.084 1.017 4.913 1.00 89.69 86 ALA A O 1
ATOM 656 N N . ALA A 1 87 ? -4.523 -1.140 4.609 1.00 88.94 87 ALA A N 1
ATOM 657 C CA . ALA A 1 87 ? -4.941 -1.573 5.938 1.00 88.94 87 ALA A CA 1
ATOM 658 C C . ALA A 1 87 ? -4.077 -0.941 7.039 1.00 88.94 87 ALA A C 1
ATOM 660 O O . ALA A 1 87 ? -4.622 -0.473 8.036 1.00 88.94 87 ALA A O 1
ATOM 661 N N . HIS A 1 88 ? -2.759 -0.870 6.832 1.00 89.31 88 HIS A N 1
ATOM 662 C CA . HIS A 1 88 ? -1.842 -0.238 7.776 1.00 89.31 88 HIS A CA 1
ATOM 663 C C . HIS A 1 88 ? -2.123 1.265 7.932 1.00 89.31 88 HIS A C 1
ATOM 665 O O . HIS A 1 88 ? -2.299 1.742 9.047 1.00 89.31 88 HIS A O 1
ATOM 671 N N . ILE A 1 89 ? -2.277 1.997 6.823 1.00 88.69 89 ILE A N 1
ATOM 672 C CA . ILE A 1 89 ? -2.624 3.429 6.843 1.00 88.69 89 ILE A CA 1
ATOM 673 C C . ILE A 1 89 ? -3.959 3.662 7.561 1.00 88.69 89 ILE A C 1
ATOM 675 O O . ILE A 1 89 ? -4.097 4.598 8.345 1.00 88.69 89 ILE A O 1
ATOM 679 N N . LEU A 1 90 ? -4.956 2.807 7.312 1.00 88.25 90 LEU A N 1
ATOM 680 C CA . LEU A 1 90 ? -6.252 2.897 7.981 1.00 88.25 90 LEU A CA 1
ATOM 681 C C . LEU A 1 90 ? -6.134 2.707 9.498 1.00 88.25 90 LEU A C 1
ATOM 683 O O . LEU A 1 90 ? -6.798 3.416 10.256 1.00 88.25 90 LEU A O 1
ATOM 687 N N . GLU A 1 91 ? -5.305 1.760 9.935 1.00 88.38 91 GLU A N 1
ATOM 688 C CA . GLU A 1 91 ?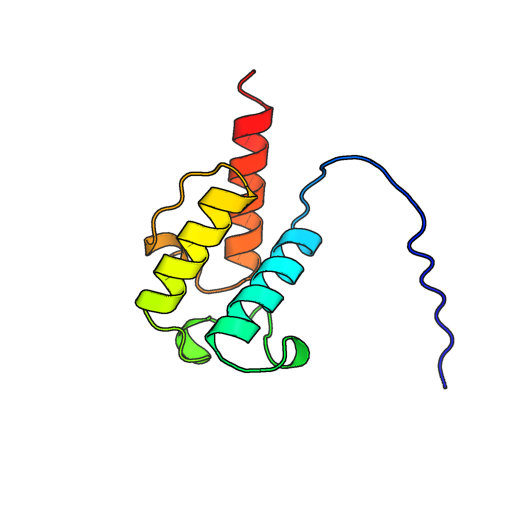 -5.030 1.524 11.350 1.00 88.38 91 GLU A CA 1
ATOM 689 C C . GLU A 1 91 ? -4.368 2.755 11.988 1.00 88.38 91 GLU A C 1
ATOM 691 O O . GLU A 1 91 ? -4.873 3.247 13.001 1.00 88.38 91 GLU A O 1
ATOM 696 N N . GLU A 1 92 ? -3.355 3.331 11.334 1.00 88.56 92 GLU A N 1
ATOM 697 C CA . GLU A 1 92 ? -2.657 4.545 11.785 1.00 88.56 92 GLU A CA 1
ATOM 698 C C . GLU A 1 92 ? -3.600 5.761 11.900 1.00 88.56 92 GLU A C 1
ATOM 700 O O . GLU A 1 92 ? -3.616 6.489 12.898 1.00 88.56 92 GLU A O 1
ATOM 705 N N . LEU A 1 93 ? -4.493 5.940 10.926 1.00 85.88 93 LEU A N 1
ATOM 706 C CA . LEU A 1 93 ? -5.528 6.977 10.982 1.00 85.88 93 LEU A CA 1
ATOM 707 C C . LEU A 1 93 ? -6.514 6.751 12.130 1.00 85.88 93 LEU A C 1
ATOM 709 O O . LEU A 1 93 ? -6.959 7.703 12.776 1.00 85.88 93 LEU A O 1
ATOM 713 N N . SER A 1 94 ? -6.870 5.491 12.390 1.00 84.62 94 SER A N 1
ATOM 714 C CA . SER A 1 94 ? -7.813 5.142 13.450 1.00 84.62 94 SER A CA 1
A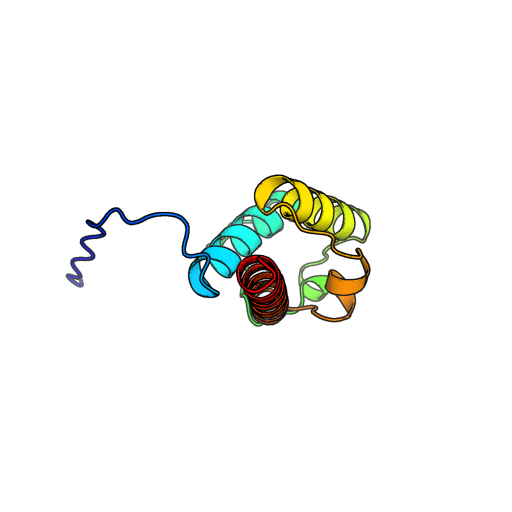TOM 715 C C . SER A 1 94 ? -7.222 5.340 14.850 1.00 84.62 94 SER A C 1
ATOM 717 O O . SER A 1 94 ? -7.930 5.813 15.742 1.00 84.62 94 SER A O 1
ATOM 719 N N . THR A 1 95 ? -5.927 5.055 15.040 1.00 84.50 95 THR A N 1
ATOM 720 C CA . THR A 1 95 ? -5.231 5.301 16.313 1.00 84.50 95 THR A CA 1
ATOM 721 C C . THR A 1 95 ? -5.057 6.800 16.570 1.00 84.50 95 THR A C 1
ATOM 723 O O . THR A 1 95 ? -5.330 7.261 17.680 1.00 84.50 95 THR A O 1
ATOM 726 N N . GLN A 1 96 ? -4.757 7.597 15.534 1.00 73.75 96 GLN A N 1
ATOM 727 C CA . GLN A 1 96 ? -4.696 9.061 15.632 1.00 73.75 96 GLN A CA 1
ATOM 728 C C . GLN A 1 96 ? -6.053 9.679 16.009 1.00 73.75 96 GLN A C 1
ATOM 730 O O . GLN A 1 96 ? -6.119 10.565 16.861 1.00 73.75 96 GLN A O 1
ATOM 735 N N . ALA A 1 97 ? -7.153 9.188 15.430 1.00 71.06 97 ALA A N 1
ATOM 736 C CA . ALA A 1 97 ? -8.497 9.682 15.733 1.00 71.06 97 ALA A CA 1
ATOM 737 C C . ALA A 1 97 ? -8.971 9.348 17.164 1.00 71.06 97 ALA A C 1
ATOM 739 O O . ALA A 1 97 ? -9.830 10.047 17.703 1.00 71.06 97 ALA A O 1
ATOM 740 N N . GLY A 1 98 ? -8.437 8.285 17.775 1.00 59.16 98 GLY A N 1
ATOM 741 C CA . GLY A 1 98 ? -8.793 7.835 19.125 1.00 59.16 98 GLY A CA 1
ATOM 742 C C . GLY A 1 98 ? -7.968 8.45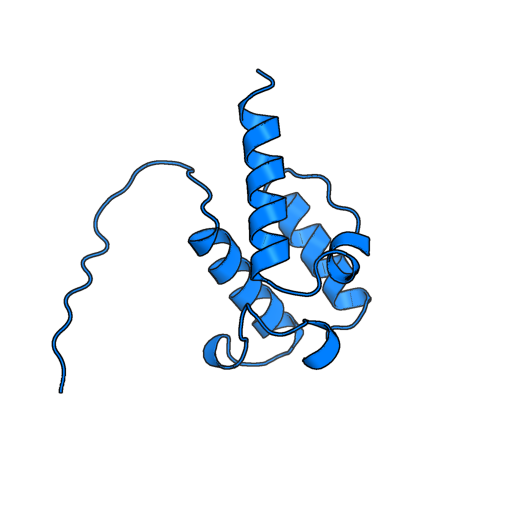1 20.260 1.00 59.16 98 GLY A C 1
ATOM 743 O O . GLY A 1 98 ? -8.334 8.284 21.422 1.00 59.16 98 GLY A O 1
ATOM 744 N N . ALA A 1 99 ? -6.871 9.149 19.954 1.00 55.50 99 ALA A N 1
ATOM 745 C CA . ALA A 1 99 ? -5.934 9.685 20.946 1.00 55.50 99 ALA A CA 1
ATOM 746 C C . ALA A 1 99 ? -6.284 11.096 21.480 1.00 55.50 99 ALA A C 1
ATOM 748 O O . ALA A 1 99 ? -5.452 11.708 22.155 1.00 55.50 99 ALA A O 1
ATOM 749 N N . ALA A 1 100 ? -7.489 11.609 21.197 1.00 41.38 100 ALA A N 1
ATOM 750 C CA . ALA A 1 100 ? -7.958 12.944 21.596 1.00 41.38 100 ALA A CA 1
ATOM 751 C C . ALA A 1 100 ? -8.851 12.946 22.850 1.00 41.38 100 ALA A C 1
ATOM 753 O O . ALA A 1 100 ? -9.740 12.070 22.963 1.00 41.38 100 ALA A O 1
#